Protein AF-A0A2D5U7N4-F1 (afdb_monomer_lite)

Structure (mmCIF, N/CA/C/O backbone):
data_AF-A0A2D5U7N4-F1
#
_entry.id   AF-A0A2D5U7N4-F1
#
loop_
_atom_site.group_PDB
_atom_site.id
_atom_site.type_symbol
_atom_site.label_atom_id
_atom_site.label_alt_id
_atom_site.label_comp_id
_atom_site.label_asym_id
_atom_site.label_entity_id
_atom_site.label_seq_id
_atom_site.pdbx_PDB_ins_code
_atom_site.Cartn_x
_atom_site.Cartn_y
_atom_site.Cartn_z
_atom_site.occupancy
_atom_site.B_iso_or_equiv
_atom_site.auth_seq_id
_atom_site.auth_comp_id
_atom_site.auth_asym_id
_atom_site.auth_atom_id
_atom_site.pdbx_PDB_model_num
ATOM 1 N N . MET A 1 1 ? -9.714 -6.020 15.094 1.00 84.12 1 MET A N 1
ATOM 2 C CA . MET A 1 1 ? -8.954 -6.541 13.937 1.00 84.12 1 MET A CA 1
ATOM 3 C C . MET A 1 1 ? -9.460 -5.794 12.708 1.00 84.12 1 MET A C 1
ATOM 5 O O . MET A 1 1 ? -10.675 -5.769 12.541 1.00 84.12 1 MET A O 1
ATOM 9 N N . LYS A 1 2 ? -8.598 -5.113 11.936 1.00 95.00 2 LYS A N 1
ATOM 10 C CA . LYS A 1 2 ? -9.025 -4.407 10.711 1.00 95.00 2 LYS A CA 1
ATOM 11 C C . LYS A 1 2 ? -9.208 -5.409 9.559 1.00 95.00 2 LYS A C 1
ATOM 13 O O . LYS A 1 2 ? -8.481 -6.404 9.531 1.00 95.00 2 LYS A O 1
ATOM 18 N N . PRO A 1 3 ? -10.149 -5.181 8.627 1.00 98.31 3 PRO A N 1
ATOM 19 C CA . PRO A 1 3 ? -10.207 -5.961 7.396 1.00 98.31 3 PRO A CA 1
ATOM 20 C C . PRO A 1 3 ? -8.937 -5.727 6.565 1.00 98.31 3 PRO A C 1
ATOM 22 O O . PRO A 1 3 ? -8.366 -4.638 6.588 1.00 98.31 3 PRO A O 1
ATOM 25 N N . VAL A 1 4 ? -8.489 -6.749 5.838 1.00 98.44 4 VAL A N 1
ATOM 26 C CA . VAL A 1 4 ? -7.256 -6.691 5.038 1.00 98.44 4 VAL A CA 1
ATOM 27 C C . VAL A 1 4 ? -7.600 -6.512 3.564 1.00 98.44 4 VAL A C 1
ATOM 29 O O . VAL A 1 4 ? -8.442 -7.237 3.033 1.00 98.44 4 VAL A O 1
ATOM 32 N N . CYS A 1 5 ? -6.927 -5.576 2.899 1.00 98.31 5 CYS A N 1
ATOM 33 C CA . CYS A 1 5 ? -6.935 -5.453 1.444 1.00 98.31 5 CYS A CA 1
ATOM 34 C C . CYS A 1 5 ? -5.546 -5.839 0.925 1.00 98.31 5 CYS A C 1
ATOM 36 O O . CYS A 1 5 ? -4.574 -5.158 1.239 1.00 98.31 5 CYS A O 1
ATOM 38 N N . LEU A 1 6 ? -5.447 -6.936 0.167 1.00 98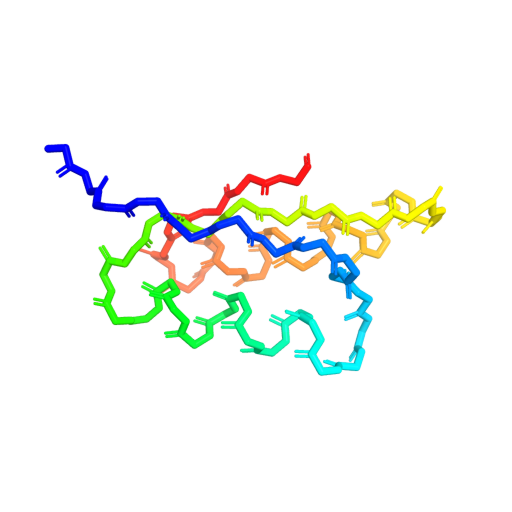.38 6 LEU A N 1
ATOM 39 C CA . LEU A 1 6 ? -4.205 -7.360 -0.485 1.00 98.38 6 LEU A CA 1
ATOM 40 C C . LEU A 1 6 ? -4.159 -6.814 -1.915 1.00 98.38 6 LEU A C 1
ATOM 42 O O . LEU A 1 6 ? -5.023 -7.133 -2.733 1.00 98.38 6 LEU A O 1
ATOM 46 N N . ILE A 1 7 ? -3.126 -6.039 -2.227 1.00 98.12 7 ILE A N 1
ATOM 47 C CA . ILE A 1 7 ? -2.904 -5.419 -3.529 1.00 98.12 7 ILE A CA 1
ATOM 48 C C . ILE A 1 7 ? -1.703 -6.082 -4.195 1.00 98.12 7 ILE A C 1
ATOM 50 O O . ILE A 1 7 ? -0.553 -5.860 -3.815 1.00 98.12 7 ILE A O 1
ATOM 54 N N . ILE A 1 8 ? -1.981 -6.851 -5.247 1.00 97.12 8 ILE A N 1
ATOM 55 C CA . ILE A 1 8 ? -0.960 -7.457 -6.101 1.00 97.12 8 ILE A CA 1
ATOM 56 C C . ILE A 1 8 ? -0.679 -6.512 -7.269 1.00 97.12 8 ILE A C 1
ATOM 58 O O . ILE A 1 8 ? -1.542 -6.294 -8.118 1.00 97.12 8 ILE A O 1
ATOM 62 N N . GLY A 1 9 ? 0.530 -5.945 -7.310 1.00 95.75 9 GLY A N 1
ATOM 63 C CA . GLY A 1 9 ? 0.914 -4.926 -8.294 1.00 95.75 9 GLY A CA 1
ATOM 64 C C . GLY A 1 9 ? 0.936 -3.499 -7.736 1.00 95.75 9 GLY A C 1
ATOM 65 O O . GLY A 1 9 ? 0.558 -2.557 -8.433 1.00 95.75 9 GLY A O 1
ATOM 66 N N . ALA A 1 10 ? 1.395 -3.321 -6.495 1.00 95.00 10 ALA A N 1
ATOM 67 C CA . ALA A 1 10 ? 1.520 -2.036 -5.807 1.00 95.00 10 ALA A CA 1
ATOM 68 C C . ALA A 1 10 ? 2.751 -1.223 -6.265 1.00 95.00 10 ALA A C 1
ATOM 70 O O . ALA A 1 10 ? 3.665 -0.950 -5.495 1.00 95.00 10 ALA A O 1
ATOM 71 N N . GLY A 1 11 ? 2.801 -0.864 -7.549 1.00 89.19 11 GLY A N 1
ATOM 72 C CA . GLY A 1 11 ? 3.771 0.116 -8.055 1.00 89.19 11 GLY A CA 1
ATOM 73 C C . GLY A 1 11 ? 3.322 1.562 -7.810 1.00 89.19 11 GLY A C 1
ATOM 74 O O . GLY A 1 11 ? 2.185 1.802 -7.402 1.00 89.19 11 GLY A O 1
ATOM 75 N N . ALA A 1 12 ? 4.175 2.528 -8.170 1.00 82.75 12 ALA A N 1
ATOM 76 C CA . ALA A 1 12 ? 3.921 3.973 -8.040 1.00 82.75 12 ALA A CA 1
ATOM 77 C C . ALA A 1 12 ? 2.682 4.498 -8.810 1.00 82.75 12 ALA A C 1
ATOM 79 O O . ALA A 1 12 ? 2.289 5.650 -8.652 1.00 82.75 12 ALA A O 1
ATOM 80 N N . GLY A 1 13 ? 2.069 3.666 -9.658 1.00 89.50 13 GLY A N 1
ATOM 81 C CA . GLY A 1 13 ? 0.835 3.976 -10.374 1.00 89.50 13 GLY A CA 1
ATOM 82 C C . GLY A 1 13 ? -0.427 3.617 -9.583 1.00 89.50 13 GLY A C 1
ATOM 83 O O . GLY A 1 13 ? -0.624 4.014 -8.435 1.00 89.50 13 GLY A O 1
ATOM 84 N N . ILE A 1 14 ? -1.317 2.858 -10.223 1.00 95.81 14 ILE A N 1
ATOM 85 C CA . ILE A 1 14 ? -2.663 2.574 -9.704 1.00 95.81 14 ILE A CA 1
ATOM 86 C C . ILE A 1 14 ? -2.616 1.743 -8.418 1.00 95.81 14 ILE A C 1
ATOM 88 O O . ILE A 1 14 ? -3.308 2.077 -7.463 1.00 95.81 14 ILE A O 1
ATOM 92 N N . GLY A 1 15 ? -1.793 0.690 -8.367 1.00 96.50 15 GLY A N 1
ATOM 93 C CA . GLY A 1 15 ? -1.772 -0.232 -7.229 1.00 96.50 15 GLY A CA 1
ATOM 94 C C . GLY A 1 15 ? -1.448 0.451 -5.898 1.00 96.50 15 GLY A C 1
ATOM 95 O O . GLY A 1 15 ? -2.182 0.264 -4.930 1.00 96.50 15 GLY A O 1
ATOM 96 N N . GLY A 1 16 ? -0.417 1.303 -5.855 1.00 96.06 16 GLY A N 1
ATOM 97 C CA . GLY A 1 16 ? -0.084 2.070 -4.650 1.00 96.06 16 GLY A CA 1
ATOM 98 C C . GLY A 1 16 ? -1.210 3.016 -4.212 1.00 96.06 16 GLY A C 1
ATOM 99 O O . GLY A 1 16 ? -1.542 3.078 -3.031 1.00 96.06 16 GLY A O 1
ATOM 100 N N . ASN A 1 17 ? -1.868 3.692 -5.162 1.00 97.25 17 ASN A N 1
ATOM 101 C CA . ASN A 1 17 ? -2.996 4.586 -4.869 1.00 97.25 17 ASN A CA 1
ATOM 102 C C . ASN A 1 17 ? -4.239 3.834 -4.368 1.00 97.25 17 ASN A C 1
ATOM 104 O O . ASN A 1 17 ? -4.904 4.300 -3.444 1.00 97.25 17 ASN A O 1
ATOM 108 N N . VAL A 1 18 ? -4.539 2.662 -4.936 1.00 98.00 18 VAL A N 1
ATOM 109 C CA . VAL A 1 18 ? -5.615 1.784 -4.451 1.00 98.00 18 VAL A CA 1
ATOM 110 C C . VAL A 1 18 ? -5.324 1.352 -3.017 1.00 98.00 18 VAL A C 1
ATOM 112 O O . VAL A 1 18 ? -6.183 1.514 -2.153 1.00 98.00 18 VAL A O 1
ATOM 115 N N . GLY A 1 19 ? -4.104 0.889 -2.740 1.00 97.62 19 GLY A N 1
ATOM 116 C CA . GLY A 1 19 ? -3.687 0.513 -1.391 1.00 97.62 19 GLY A CA 1
ATOM 117 C C . GLY A 1 19 ? -3.839 1.647 -0.380 1.00 97.62 19 GLY A C 1
ATOM 118 O O . GLY A 1 19 ? -4.484 1.465 0.653 1.00 97.62 19 GLY A O 1
ATOM 119 N N . ARG A 1 20 ? -3.349 2.845 -0.722 1.00 97.56 20 ARG A N 1
ATOM 120 C CA . ARG A 1 20 ? -3.523 4.052 0.098 1.00 97.56 20 ARG A CA 1
ATOM 121 C C . ARG A 1 20 ? -5.003 4.366 0.334 1.00 97.56 20 ARG A C 1
ATOM 123 O O . ARG A 1 20 ? -5.386 4.625 1.470 1.00 97.56 20 ARG A O 1
ATOM 130 N N . ARG A 1 21 ? -5.864 4.293 -0.694 1.00 98.25 21 ARG A N 1
ATOM 131 C CA . ARG A 1 21 ? -7.304 4.559 -0.529 1.00 98.25 21 ARG A CA 1
ATOM 132 C C . ARG A 1 21 ? -7.967 3.572 0.428 1.00 98.25 21 ARG A C 1
ATOM 134 O O . ARG A 1 21 ? -8.721 4.007 1.287 1.00 98.25 21 ARG A O 1
ATOM 141 N N . PHE A 1 22 ? -7.689 2.276 0.307 1.00 98.50 22 PHE A N 1
ATOM 142 C CA . PHE A 1 22 ? -8.246 1.282 1.229 1.00 98.50 22 PHE A CA 1
ATOM 143 C C . PHE A 1 22 ? -7.747 1.486 2.663 1.00 98.50 22 PHE A C 1
ATOM 145 O O . PHE A 1 22 ? -8.538 1.350 3.596 1.00 98.50 22 PHE A O 1
ATOM 152 N N .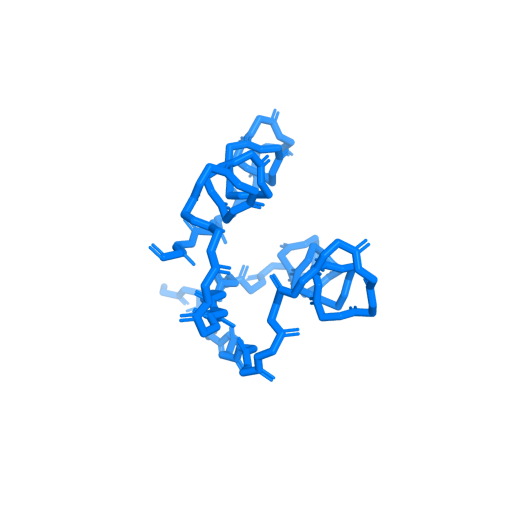 ALA A 1 23 ? -6.481 1.874 2.841 1.00 98.44 23 ALA A N 1
ATOM 153 C CA . ALA A 1 23 ? -5.944 2.216 4.154 1.00 98.44 23 ALA A CA 1
ATOM 154 C C . ALA A 1 23 ? -6.745 3.361 4.810 1.00 98.44 23 ALA A C 1
ATOM 156 O O . ALA A 1 23 ? -7.189 3.223 5.947 1.00 98.44 23 ALA A O 1
ATOM 157 N N . TYR A 1 24 ? -7.046 4.425 4.052 1.00 98.19 24 TYR A N 1
ATOM 158 C CA . TYR A 1 24 ? -7.906 5.533 4.499 1.00 98.19 24 TYR A CA 1
ATOM 159 C C . TYR A 1 24 ? -9.344 5.126 4.845 1.00 98.19 24 TYR A C 1
ATOM 161 O O . TYR A 1 24 ? -9.960 5.737 5.713 1.00 98.19 24 TYR A O 1
ATOM 169 N N . GLU A 1 25 ? -9.882 4.096 4.193 1.00 98.31 25 GLU A N 1
ATOM 170 C CA . GLU A 1 25 ? -11.211 3.545 4.496 1.00 98.31 25 GLU A CA 1
ATOM 171 C C . GLU A 1 25 ? -11.194 2.569 5.691 1.00 98.31 25 GLU A C 1
ATOM 173 O O . GLU A 1 25 ? -12.175 1.870 5.949 1.00 98.31 25 GLU A O 1
ATOM 178 N N . GLY A 1 26 ? -10.083 2.493 6.434 1.00 98.12 26 GLY A N 1
ATOM 179 C CA . GLY A 1 26 ? -9.968 1.699 7.658 1.00 98.12 26 GLY A CA 1
ATOM 180 C C . GLY A 1 26 ? -9.531 0.248 7.449 1.00 98.12 26 GLY A C 1
ATOM 181 O O . GLY A 1 26 ? -9.631 -0.556 8.382 1.00 98.12 26 GLY A O 1
ATOM 182 N N . TYR A 1 27 ? -9.033 -0.102 6.261 1.00 98.69 27 TYR A N 1
ATOM 183 C CA . TYR A 1 27 ? -8.413 -1.403 6.014 1.00 98.69 27 TYR A CA 1
ATOM 184 C C . TYR A 1 27 ? -6.940 -1.393 6.422 1.00 98.69 27 TYR A C 1
ATOM 186 O O . TYR A 1 27 ? -6.284 -0.356 6.455 1.00 98.69 27 TYR A O 1
ATOM 194 N N . HIS A 1 28 ? -6.399 -2.579 6.682 1.00 98.62 28 HIS A N 1
ATOM 195 C CA . HIS A 1 28 ? -4.963 -2.794 6.623 1.00 98.62 28 HIS A CA 1
ATOM 196 C C . HIS A 1 28 ? -4.565 -3.098 5.171 1.00 98.62 28 HIS A C 1
ATOM 198 O O . HIS A 1 28 ? -5.007 -4.103 4.604 1.00 98.62 28 HIS A O 1
ATOM 204 N N . ALA A 1 29 ? -3.776 -2.216 4.557 1.00 98.50 29 ALA A N 1
ATOM 205 C CA . ALA A 1 29 ? -3.321 -2.371 3.180 1.00 98.50 29 ALA A CA 1
ATOM 206 C C . ALA A 1 29 ? -2.052 -3.234 3.121 1.00 98.50 29 ALA A C 1
ATOM 208 O O . ALA A 1 29 ? -1.008 -2.851 3.639 1.00 98.50 29 ALA A O 1
ATOM 209 N N . VAL A 1 30 ? -2.130 -4.387 2.462 1.00 98.50 30 VAL A N 1
ATOM 210 C CA . VAL A 1 30 ? -0.976 -5.257 2.210 1.00 98.50 30 VAL A CA 1
ATOM 211 C C . VAL A 1 30 ? -0.594 -5.109 0.745 1.00 98.50 30 VAL A C 1
ATOM 213 O O . VAL A 1 30 ? -1.380 -5.422 -0.148 1.00 98.50 30 VAL A O 1
ATOM 216 N N . LEU A 1 31 ? 0.592 -4.582 0.491 1.00 98.31 31 LEU A N 1
ATOM 217 C CA . LEU A 1 31 ? 1.086 -4.191 -0.819 1.00 98.31 31 LEU A CA 1
ATOM 218 C C . LEU A 1 31 ? 2.126 -5.204 -1.276 1.00 98.31 31 LEU A C 1
ATOM 220 O O . LEU A 1 31 ? 2.986 -5.588 -0.505 1.00 98.31 31 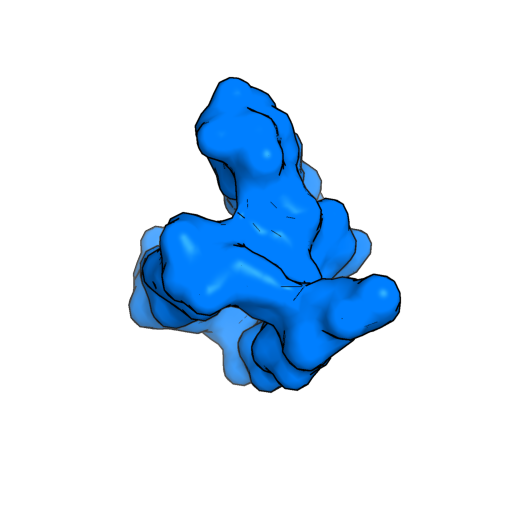LEU A O 1
ATOM 224 N N . CYS A 1 32 ? 2.102 -5.627 -2.535 1.00 97.00 32 CYS A N 1
ATOM 225 C CA . CYS A 1 32 ? 3.246 -6.341 -3.088 1.00 97.00 32 CYS A CA 1
ATOM 226 C C . CYS A 1 32 ? 3.548 -5.897 -4.514 1.00 97.00 32 CYS A C 1
ATOM 228 O O . CYS A 1 32 ? 2.658 -5.596 -5.321 1.00 97.00 32 CYS A O 1
ATOM 230 N N . ARG A 1 33 ? 4.837 -5.867 -4.844 1.00 95.06 33 ARG A N 1
ATOM 231 C CA . ARG A 1 33 ? 5.344 -5.570 -6.183 1.00 95.06 33 ARG A CA 1
ATOM 232 C C . ARG A 1 33 ? 6.495 -6.508 -6.519 1.00 95.06 33 ARG A C 1
ATOM 234 O O . ARG A 1 33 ? 7.199 -6.984 -5.642 1.00 95.06 33 ARG A O 1
ATOM 241 N N . ARG A 1 34 ? 6.681 -6.787 -7.811 1.00 95.50 34 ARG A N 1
ATOM 242 C CA . ARG A 1 34 ? 7.670 -7.775 -8.280 1.00 95.50 34 ARG A CA 1
ATOM 243 C C . ARG A 1 34 ? 9.121 -7.349 -8.028 1.00 95.50 34 ARG A C 1
ATOM 245 O O . ARG A 1 34 ? 9.995 -8.196 -7.892 1.00 95.50 34 ARG A O 1
ATOM 252 N N . SER A 1 35 ? 9.402 -6.051 -8.095 1.00 93.38 35 SER A N 1
ATOM 253 C CA . SER A 1 35 ? 10.758 -5.488 -8.068 1.00 93.38 35 SER A CA 1
ATOM 254 C C . SER A 1 35 ? 10.712 -4.048 -7.567 1.00 93.38 35 SER A C 1
ATOM 256 O O . SER A 1 35 ? 9.638 -3.445 -7.615 1.00 93.38 35 SER A O 1
ATOM 258 N N . ASP A 1 36 ? 11.878 -3.502 -7.200 1.00 95.62 36 ASP A N 1
ATOM 259 C CA . ASP A 1 36 ? 12.056 -2.174 -6.587 1.00 95.62 36 ASP A CA 1
ATOM 260 C C . ASP A 1 36 ? 11.447 -2.106 -5.173 1.00 95.62 36 ASP A C 1
ATOM 262 O O . ASP A 1 36 ? 10.323 -1.653 -4.967 1.00 95.62 36 ASP A O 1
ATOM 266 N N . GLN A 1 37 ? 12.218 -2.652 -4.219 1.00 96.38 37 GLN A N 1
ATOM 267 C CA . GLN A 1 37 ? 11.901 -2.693 -2.788 1.00 96.38 37 GLN A CA 1
ATOM 268 C C . GLN A 1 37 ? 11.857 -1.289 -2.188 1.00 96.38 37 GLN A C 1
ATOM 270 O O . GLN A 1 37 ? 10.934 -0.986 -1.451 1.00 96.38 37 GLN A O 1
ATOM 275 N N . GLN A 1 38 ? 12.780 -0.407 -2.581 1.00 97.69 38 GLN A N 1
ATOM 276 C CA . GLN A 1 38 ? 12.801 0.972 -2.099 1.00 97.69 38 GLN A CA 1
ATOM 277 C C . GLN A 1 38 ? 11.471 1.681 -2.381 1.00 97.69 38 GLN A C 1
ATOM 279 O O . GLN A 1 38 ? 10.875 2.262 -1.481 1.00 97.69 38 GLN A O 1
ATOM 284 N N . GLY A 1 39 ? 10.952 1.578 -3.607 1.00 96.75 39 GLY A N 1
ATOM 285 C CA . GLY A 1 39 ? 9.655 2.162 -3.926 1.00 96.75 39 GLY A CA 1
ATOM 286 C C . GLY A 1 39 ? 8.471 1.462 -3.240 1.00 96.75 39 GLY A C 1
ATOM 287 O O . GLY A 1 39 ? 7.385 2.032 -3.210 1.00 96.75 39 GLY A O 1
ATOM 288 N N . LEU A 1 40 ? 8.622 0.227 -2.740 1.00 97.62 40 LEU A N 1
ATOM 289 C CA . LEU A 1 40 ? 7.621 -0.401 -1.865 1.00 97.62 40 LEU A CA 1
ATOM 290 C C . LEU A 1 40 ? 7.683 0.203 -0.461 1.00 97.62 40 LEU A C 1
ATOM 292 O O . LEU A 1 40 ? 6.645 0.589 0.072 1.00 97.62 40 LEU A O 1
ATOM 296 N N . ASP A 1 41 ? 8.890 0.321 0.088 1.00 98.00 41 ASP A N 1
ATOM 297 C CA . ASP A 1 41 ? 9.147 0.871 1.418 1.00 98.00 41 ASP A CA 1
ATOM 298 C C . ASP A 1 41 ? 8.631 2.315 1.501 1.00 98.00 41 ASP A C 1
ATOM 300 O O . ASP A 1 41 ? 7.844 2.632 2.387 1.00 98.00 41 ASP A O 1
ATOM 304 N N . GLU A 1 42 ? 8.923 3.153 0.499 1.00 97.50 42 GLU A N 1
ATOM 305 C CA . GLU A 1 42 ? 8.419 4.534 0.409 1.00 97.50 42 GLU A CA 1
ATOM 306 C C . GLU A 1 42 ? 6.878 4.610 0.375 1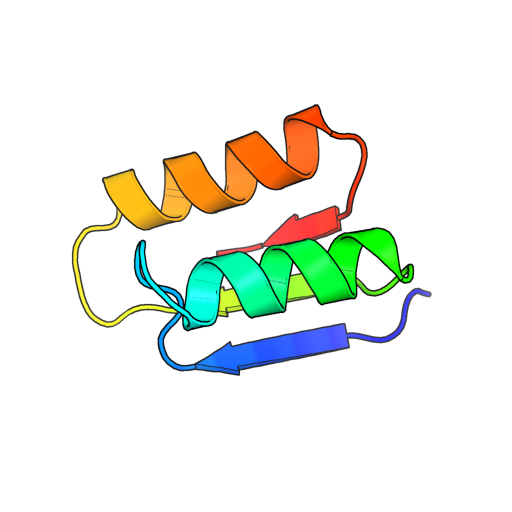.00 97.50 42 GLU A C 1
ATOM 308 O O . GLU A 1 42 ? 6.274 5.513 0.965 1.00 97.50 42 GLU A O 1
ATOM 3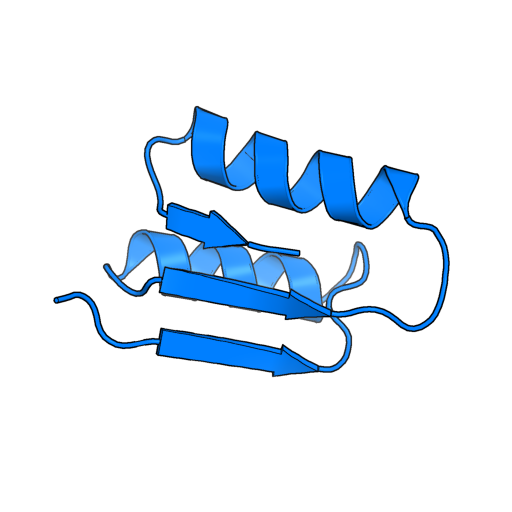13 N N . LEU A 1 43 ? 6.209 3.662 -0.297 1.00 96.69 43 LEU A N 1
ATOM 314 C CA . LEU A 1 43 ? 4.743 3.589 -0.315 1.00 96.69 43 LEU A CA 1
ATOM 315 C C . LEU A 1 43 ? 4.186 3.203 1.060 1.00 96.69 43 LEU A C 1
ATOM 317 O O . LEU A 1 43 ? 3.216 3.814 1.514 1.00 96.69 43 LEU A O 1
ATOM 321 N N . VAL A 1 44 ? 4.783 2.202 1.711 1.00 98.12 44 VAL A N 1
ATOM 322 C CA . VAL A 1 44 ? 4.373 1.729 3.041 1.00 98.12 44 VAL A CA 1
ATOM 323 C C . VAL A 1 44 ? 4.591 2.819 4.085 1.00 98.12 44 VAL A C 1
ATOM 325 O O . VAL A 1 44 ? 3.651 3.168 4.799 1.00 98.12 44 VAL A O 1
ATOM 328 N N . GLU A 1 45 ? 5.788 3.401 4.130 1.00 98.44 45 GLU A N 1
ATOM 329 C CA . GLU A 1 45 ? 6.147 4.488 5.041 1.00 98.44 45 GLU A CA 1
ATOM 330 C C . GLU A 1 45 ? 5.244 5.705 4.835 1.00 98.44 45 GLU A C 1
ATOM 332 O O . GLU A 1 45 ? 4.764 6.282 5.807 1.00 98.44 45 GLU A O 1
ATOM 337 N N . GLY A 1 46 ? 4.934 6.064 3.585 1.00 98.06 46 GLY A N 1
ATOM 338 C CA . GLY A 1 46 ? 4.022 7.165 3.283 1.00 98.06 46 GLY A CA 1
ATOM 339 C C . GLY A 1 46 ? 2.602 6.942 3.816 1.00 98.06 46 GLY A C 1
ATOM 340 O O . GLY A 1 46 ? 1.992 7.872 4.339 1.00 98.06 46 GLY A O 1
ATOM 341 N N . ILE A 1 47 ? 2.076 5.716 3.723 1.00 98.06 47 ILE A N 1
ATOM 342 C CA . ILE A 1 47 ? 0.755 5.369 4.274 1.00 98.06 47 ILE A CA 1
ATOM 343 C C . ILE A 1 47 ? 0.791 5.360 5.813 1.00 98.06 47 ILE A C 1
ATOM 345 O O . ILE A 1 47 ? -0.134 5.857 6.458 1.00 98.06 47 ILE A O 1
ATOM 349 N N . GLN A 1 48 ? 1.869 4.847 6.408 1.00 98.50 48 GLN A N 1
ATOM 350 C CA . GLN A 1 48 ? 2.059 4.821 7.862 1.00 98.50 48 GLN A CA 1
ATOM 351 C C . GLN A 1 48 ? 2.242 6.226 8.455 1.00 98.50 48 GLN A C 1
ATOM 353 O O . GLN A 1 48 ? 1.679 6.526 9.509 1.00 98.50 48 GLN A O 1
ATOM 358 N N . ALA A 1 49 ? 2.958 7.116 7.765 1.00 98.62 49 ALA A N 1
ATOM 359 C CA . ALA A 1 49 ? 3.124 8.517 8.153 1.00 98.62 49 ALA A CA 1
ATOM 360 C C . ALA A 1 49 ? 1.793 9.292 8.154 1.00 98.62 49 ALA A C 1
ATOM 362 O O . ALA A 1 49 ? 1.633 10.254 8.905 1.00 98.62 49 ALA A O 1
ATOM 363 N N . GLU A 1 50 ? 0.814 8.845 7.364 1.00 97.94 50 GLU A N 1
ATOM 364 C CA . GLU A 1 50 ? -0.567 9.352 7.351 1.00 97.94 50 GLU A CA 1
ATOM 365 C C . GLU A 1 50 ? -1.451 8.727 8.451 1.00 97.94 50 GLU A C 1
ATOM 367 O O . GLU A 1 50 ? -2.662 8.966 8.502 1.00 97.94 50 GLU A O 1
ATOM 372 N N . GLY A 1 51 ? -0.861 7.926 9.345 1.00 98.38 51 GLY A N 1
ATOM 373 C CA . GLY A 1 51 ? -1.539 7.275 10.466 1.00 98.38 51 GLY A CA 1
ATOM 374 C C . GLY A 1 51 ? -2.389 6.066 10.070 1.00 98.38 51 GLY A C 1
ATOM 375 O O . GLY A 1 51 ? -3.239 5.644 10.857 1.00 98.38 51 GLY A O 1
ATOM 376 N N . GLN A 1 52 ? -2.199 5.528 8.862 1.00 98.56 52 GLN A N 1
ATOM 377 C CA . GLN A 1 52 ? -2.928 4.360 8.365 1.00 98.56 52 GLN A CA 1
ATOM 378 C C . GLN A 1 52 ? -2.064 3.091 8.435 1.00 98.56 52 GLN A C 1
ATOM 380 O O . GLN A 1 52 ? -0.840 3.156 8.517 1.00 98.56 52 GLN A O 1
ATOM 385 N N . ASP A 1 53 ? -2.689 1.912 8.369 1.00 98.50 53 ASP A N 1
ATOM 386 C CA . ASP A 1 53 ? -1.963 0.645 8.530 1.00 98.50 53 ASP A CA 1
ATOM 387 C C . ASP A 1 53 ? -1.586 0.047 7.171 1.00 98.50 53 ASP A C 1
ATOM 389 O O . ASP A 1 53 ? -2.466 -0.381 6.417 1.00 98.50 53 ASP A O 1
ATOM 393 N N . ALA A 1 54 ? -0.287 -0.098 6.904 1.00 98.44 54 ALA A N 1
ATOM 394 C CA . ALA A 1 54 ? 0.225 -0.760 5.705 1.00 98.44 54 ALA A CA 1
ATOM 395 C C . ALA A 1 54 ? 1.378 -1.738 5.981 1.00 98.44 54 ALA A C 1
ATOM 397 O O . ALA A 1 54 ? 2.136 -1.573 6.939 1.00 98.44 54 ALA A O 1
ATOM 398 N N . THR A 1 55 ? 1.507 -2.745 5.119 1.00 98.38 55 THR A N 1
ATOM 399 C CA . THR A 1 55 ? 2.630 -3.695 5.048 1.00 98.38 55 THR A CA 1
ATOM 400 C C . THR A 1 55 ? 2.989 -3.922 3.584 1.00 98.38 55 THR A C 1
ATOM 402 O O . THR A 1 55 ?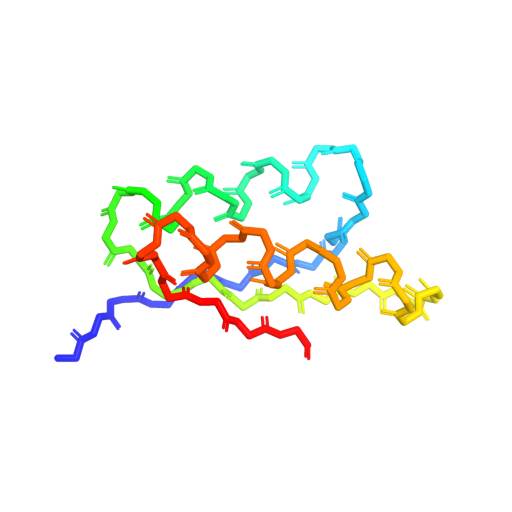 2.092 -3.952 2.743 1.00 98.38 55 THR A O 1
ATOM 405 N N . GLY A 1 56 ? 4.279 -4.061 3.283 1.00 94.62 56 GLY A N 1
ATOM 406 C CA . GLY A 1 56 ? 4.813 -4.291 1.940 1.00 94.62 56 GLY A CA 1
ATOM 407 C C . GLY A 1 56 ? 5.795 -5.442 1.932 1.00 94.62 56 GLY A C 1
ATOM 408 O O . GLY A 1 56 ? 6.615 -5.477 2.871 1.00 94.62 56 GLY A O 1
#

Sequence (56 aa):
MKPVCLIIGAGAGIGGNVGRRFAYEGYHAVLCRRSDQQGLDELVEGIQAEGQDATG

pLDDT: mean 96.66, std 3.21, range [82.75, 98.69]

Foldseek 3Di:
DFAEDEFEACAPPDRLVVQLVVQVVGHAREYDDDDDVVRVVVSQVVSVVVVGHYHD

Secondary structure (DSSP, 8-state):
-PPEEEEET-STTHHHHHHHHHHHTT-EEEEE-SS-HHHHHHHHHHHHHTT--EE-

Radius of gyration: 9.78 Å; chains: 1; bounding box: 24×17×24 Å